Protein AF-A0A538QXW9-F1 (afdb_monomer_lite)

Sequence (95 aa):
MRALALFVSDVPAMRMEADAMTQENLIERLVAENEEFRRLRSEHQGYERELETLNGNPALSADQHWRVSELKKLKLMAKDRMEAIIRGNRSGVTA

pLDDT: mean 71.34, std 17.83, range [34.47, 88.44]

Radius of gyration: 16.45 Å; chains: 1; bounding box: 42×23×47 Å

Structure (mmCIF, N/CA/C/O backbone):
data_AF-A0A538QXW9-F1
#
_entry.id   AF-A0A538QXW9-F1
#
loop_
_atom_site.group_PDB
_atom_site.id
_atom_site.type_symbol
_atom_site.label_atom_id
_atom_site.label_alt_id
_atom_site.label_comp_id
_atom_site.label_asym_id
_atom_site.label_entity_id
_atom_site.label_seq_id
_atom_site.pdbx_PDB_ins_code
_atom_site.Cartn_x
_atom_site.Cartn_y
_atom_site.Cartn_z
_atom_site.occupancy
_atom_site.B_iso_or_equiv
_atom_site.auth_seq_id
_atom_site.auth_comp_id
_atom_site.auth_asym_id
_atom_site.auth_atom_id
_atom_site.pdbx_PDB_model_num
ATOM 1 N N . MET A 1 1 ? 27.116 9.460 -15.351 1.00 39.00 1 MET A N 1
ATOM 2 C CA . MET A 1 1 ? 25.762 9.849 -14.900 1.00 39.00 1 MET A CA 1
ATOM 3 C C . MET A 1 1 ? 24.965 8.597 -14.540 1.00 39.00 1 MET A C 1
ATOM 5 O O . MET A 1 1 ? 24.346 8.000 -15.405 1.00 39.00 1 MET A O 1
ATOM 9 N N . ARG A 1 2 ? 25.046 8.137 -13.289 1.00 42.09 2 ARG A N 1
ATOM 10 C CA . ARG A 1 2 ? 24.253 7.017 -12.749 1.00 42.09 2 ARG A CA 1
ATOM 11 C C . ARG A 1 2 ? 24.013 7.321 -11.271 1.00 42.09 2 ARG A C 1
ATOM 13 O O . ARG A 1 2 ? 24.809 6.930 -10.432 1.00 42.09 2 ARG A O 1
ATOM 20 N N . ALA A 1 3 ? 23.001 8.131 -10.978 1.00 38.59 3 ALA A N 1
ATOM 21 C CA . ALA A 1 3 ? 22.724 8.582 -9.610 1.00 38.59 3 ALA A CA 1
ATOM 22 C C . ALA A 1 3 ? 21.229 8.850 -9.356 1.00 38.59 3 ALA A C 1
ATOM 24 O O . ALA A 1 3 ? 20.888 9.759 -8.613 1.00 38.59 3 ALA A O 1
ATOM 25 N N . LEU A 1 4 ? 20.323 8.085 -9.979 1.00 39.56 4 LEU A N 1
ATOM 26 C CA . LEU A 1 4 ? 18.874 8.272 -9.782 1.00 39.56 4 LEU A CA 1
ATOM 27 C C . LEU A 1 4 ? 18.073 6.975 -9.586 1.00 39.56 4 LEU A C 1
ATOM 29 O O . LEU A 1 4 ? 16.852 6.993 -9.651 1.00 39.56 4 LEU A O 1
ATOM 33 N N . ALA A 1 5 ? 18.741 5.853 -9.300 1.00 44.19 5 ALA A N 1
ATOM 34 C CA . ALA A 1 5 ? 18.093 4.544 -9.141 1.00 44.19 5 ALA A CA 1
ATOM 35 C C . ALA A 1 5 ? 18.212 3.949 -7.723 1.00 44.19 5 ALA A C 1
ATOM 37 O O . ALA A 1 5 ? 18.042 2.747 -7.554 1.00 44.19 5 ALA A O 1
ATOM 38 N N . LEU A 1 6 ? 18.521 4.762 -6.704 1.00 40.34 6 LEU A N 1
ATOM 39 C CA . LEU A 1 6 ? 18.720 4.275 -5.327 1.00 40.34 6 LEU A CA 1
ATOM 40 C C . LEU A 1 6 ? 17.598 4.639 -4.341 1.00 40.34 6 LEU A C 1
ATOM 42 O O . LEU A 1 6 ? 17.670 4.224 -3.194 1.00 40.34 6 LEU A O 1
ATOM 46 N N . PHE A 1 7 ? 16.547 5.361 -4.750 1.00 42.97 7 PHE A N 1
ATOM 47 C CA . PHE A 1 7 ? 15.545 5.864 -3.792 1.00 42.97 7 PHE A CA 1
ATOM 48 C C . PHE A 1 7 ? 14.228 5.070 -3.725 1.00 42.97 7 PHE A C 1
ATOM 50 O O . PHE A 1 7 ? 13.362 5.396 -2.925 1.00 42.97 7 PHE A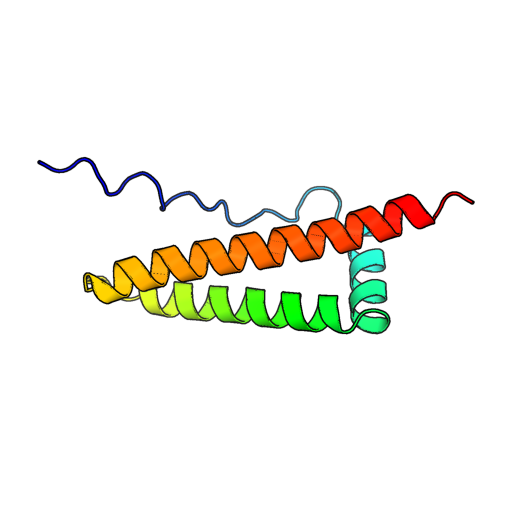 O 1
ATOM 57 N N . VAL A 1 8 ? 14.050 4.024 -4.543 1.00 44.00 8 VAL A N 1
ATOM 58 C CA . VAL A 1 8 ? 12.782 3.255 -4.593 1.00 44.00 8 VAL A CA 1
ATOM 59 C C . VAL A 1 8 ? 12.983 1.770 -4.248 1.00 44.00 8 VAL A C 1
ATOM 61 O O . VAL A 1 8 ? 12.029 0.994 -4.247 1.00 44.00 8 VAL A O 1
ATOM 64 N N . SER A 1 9 ? 14.211 1.331 -3.964 1.00 41.06 9 SER A N 1
ATOM 65 C CA . SER A 1 9 ? 14.531 -0.092 -3.747 1.00 41.06 9 SER A CA 1
ATOM 66 C C . SER A 1 9 ? 14.248 -0.587 -2.328 1.00 41.06 9 SER A C 1
ATOM 68 O O . SER A 1 9 ? 14.106 -1.787 -2.138 1.00 41.06 9 SER A O 1
ATOM 70 N N . ASP A 1 10 ? 14.080 0.318 -1.367 1.00 46.59 10 ASP A N 1
ATOM 71 C CA . ASP A 1 10 ? 13.884 -0.011 0.046 1.00 46.59 10 ASP A CA 1
ATOM 72 C C . ASP A 1 10 ? 12.459 0.350 0.489 1.00 46.59 10 ASP A C 1
ATOM 74 O O . ASP A 1 10 ? 12.232 1.209 1.335 1.00 46.59 10 ASP A O 1
ATOM 78 N N . VAL A 1 11 ? 11.453 -0.278 -0.131 1.00 46.34 11 VAL A N 1
ATOM 79 C CA . VAL A 1 11 ? 10.194 -0.492 0.596 1.00 46.34 11 VAL A CA 1
ATOM 80 C C . VAL A 1 11 ? 10.459 -1.743 1.419 1.00 46.34 11 VAL A C 1
ATOM 82 O O . VAL A 1 11 ? 10.386 -2.833 0.845 1.00 46.34 11 VAL A O 1
ATOM 85 N N . PRO A 1 12 ? 10.836 -1.632 2.707 1.00 45.44 12 PRO A N 1
ATOM 86 C CA . PRO A 1 12 ? 11.074 -2.806 3.523 1.00 45.44 12 PRO A CA 1
ATOM 87 C C . PRO A 1 12 ? 9.798 -3.642 3.478 1.00 45.44 12 PRO A C 1
ATOM 89 O O . PRO A 1 12 ? 8.723 -3.160 3.849 1.00 45.4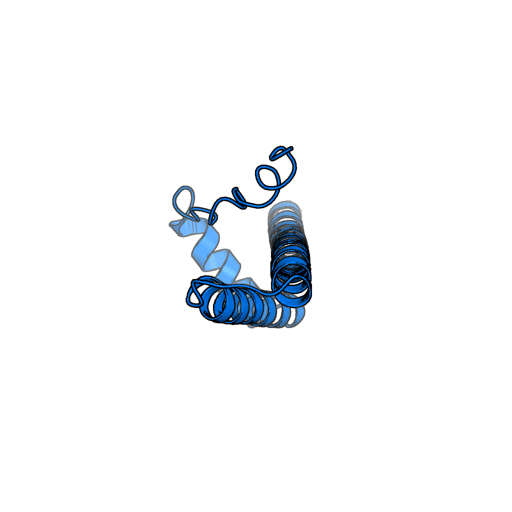4 12 PRO A O 1
ATOM 92 N N . ALA A 1 13 ? 9.910 -4.871 2.964 1.00 46.06 13 ALA A N 1
ATOM 93 C CA . ALA A 1 13 ? 8.885 -5.888 3.121 1.00 46.06 13 ALA A CA 1
ATOM 94 C C . ALA A 1 13 ? 8.612 -5.956 4.620 1.00 46.06 13 ALA A C 1
ATOM 96 O O . ALA A 1 13 ? 9.474 -6.371 5.397 1.00 46.06 13 ALA A O 1
ATOM 97 N N . MET A 1 14 ? 7.490 -5.375 5.042 1.00 40.50 14 MET A N 1
ATOM 98 C CA . MET A 1 14 ? 7.250 -5.140 6.450 1.00 40.50 14 MET A CA 1
ATOM 99 C C . MET A 1 14 ? 7.134 -6.498 7.124 1.00 40.50 14 MET A C 1
ATOM 101 O O . MET A 1 14 ? 6.140 -7.201 6.972 1.00 40.50 14 MET A O 1
ATOM 105 N N . ARG A 1 15 ? 8.191 -6.842 7.863 1.00 46.28 15 ARG A N 1
ATOM 106 C CA . ARG A 1 15 ? 8.202 -7.849 8.913 1.00 46.28 15 ARG A CA 1
ATOM 107 C C . ARG A 1 15 ? 7.065 -7.525 9.871 1.00 46.28 15 ARG A C 1
ATOM 109 O O . ARG A 1 15 ? 7.208 -6.686 10.756 1.00 46.28 15 ARG A O 1
ATOM 116 N N . MET A 1 16 ? 5.941 -8.199 9.687 1.00 46.34 16 MET A N 1
ATOM 117 C CA . MET A 1 16 ? 4.843 -8.247 10.643 1.00 46.34 16 MET A CA 1
ATOM 118 C C . MET A 1 16 ? 5.175 -9.281 11.737 1.00 46.34 16 MET A C 1
ATOM 120 O O . MET A 1 16 ? 4.383 -10.164 12.020 1.00 46.34 16 MET A O 1
ATOM 124 N N . GLU A 1 17 ? 6.384 -9.210 12.305 1.00 42.88 17 GLU A N 1
ATOM 125 C CA . GLU A 1 17 ? 6.973 -10.279 13.137 1.00 42.88 17 GLU A CA 1
ATOM 126 C C . GLU A 1 17 ? 7.098 -9.920 14.630 1.00 42.88 17 GLU A C 1
ATOM 128 O O . GLU A 1 17 ? 7.624 -10.716 15.394 1.00 42.88 17 GLU A O 1
ATOM 133 N N . ALA A 1 18 ? 6.639 -8.751 15.098 1.00 36.31 18 ALA A N 1
ATOM 134 C CA . ALA A 1 18 ? 6.940 -8.324 16.477 1.00 36.31 18 ALA A CA 1
ATOM 135 C C . ALA A 1 18 ? 5.750 -8.228 17.457 1.00 36.31 18 ALA A C 1
ATOM 137 O O . ALA A 1 18 ? 5.991 -8.021 18.640 1.00 36.31 18 ALA A O 1
ATOM 138 N N . ASP A 1 19 ? 4.492 -8.416 17.029 1.00 43.00 19 ASP A N 1
ATOM 139 C CA . ASP A 1 19 ? 3.316 -8.353 17.936 1.00 43.00 19 ASP A CA 1
ATOM 140 C C . ASP A 1 19 ? 2.196 -9.341 17.527 1.00 43.00 19 ASP A C 1
ATOM 142 O O . ASP A 1 19 ? 0.998 -9.054 17.562 1.00 43.00 19 ASP A O 1
ATOM 146 N N . ALA A 1 20 ? 2.601 -10.516 17.032 1.00 46.28 20 ALA A N 1
ATOM 147 C CA . ALA A 1 20 ? 1.756 -11.415 16.244 1.00 46.28 20 ALA A CA 1
ATOM 148 C C . ALA A 1 20 ? 0.482 -11.905 16.966 1.00 46.28 20 ALA A C 1
ATOM 150 O O . ALA A 1 20 ? -0.589 -11.887 16.371 1.00 46.28 20 ALA A O 1
ATOM 151 N N . MET A 1 21 ? 0.535 -12.267 18.254 1.00 46.12 21 MET A N 1
ATOM 152 C CA . MET A 1 21 ? -0.608 -12.935 18.906 1.00 46.12 21 MET A CA 1
ATOM 153 C C . MET A 1 21 ? -1.816 -12.028 19.200 1.00 46.12 21 MET A C 1
ATOM 155 O O . MET A 1 21 ? -2.952 -12.491 19.119 1.00 46.12 21 MET A O 1
ATOM 159 N N . THR A 1 22 ? -1.617 -10.747 19.536 1.00 54.72 22 THR A N 1
ATOM 160 C CA . THR A 1 22 ? -2.748 -9.820 19.777 1.00 54.72 22 THR A CA 1
ATOM 161 C C . THR A 1 22 ? -3.222 -9.151 18.491 1.00 54.72 22 THR A C 1
ATOM 163 O O . THR A 1 22 ? -4.401 -8.822 18.338 1.00 54.72 22 THR A O 1
ATOM 166 N N . GLN A 1 23 ? -2.304 -8.963 17.543 1.00 63.84 23 GLN A N 1
ATOM 167 C CA . GLN A 1 23 ? -2.588 -8.318 16.274 1.00 63.84 23 GLN A CA 1
ATOM 168 C C . GLN A 1 23 ? -3.339 -9.249 15.317 1.00 63.84 23 GLN A C 1
ATOM 170 O O . GLN A 1 23 ? -4.211 -8.773 14.599 1.00 63.84 23 GLN A O 1
ATOM 175 N N . GLU A 1 24 ? -3.071 -10.555 15.341 1.00 66.62 24 GLU A N 1
ATOM 176 C CA . GLU A 1 24 ? -3.753 -11.533 14.487 1.00 66.62 24 GLU A CA 1
ATOM 177 C C . GLU A 1 24 ? -5.247 -11.649 14.822 1.00 66.62 24 GLU A C 1
ATOM 179 O O . GLU A 1 24 ? -6.077 -11.522 13.926 1.00 66.62 24 GLU A O 1
ATOM 184 N N . ASN A 1 25 ? -5.616 -11.710 16.108 1.00 73.00 25 ASN A N 1
ATOM 185 C CA . ASN A 1 25 ? -7.024 -11.733 16.534 1.00 73.00 25 ASN A CA 1
ATOM 186 C C . ASN A 1 25 ? -7.775 -10.438 16.155 1.00 73.00 25 ASN A C 1
ATOM 188 O O . ASN A 1 25 ? -8.928 -10.462 15.722 1.00 73.00 25 ASN A O 1
ATOM 192 N N . LEU A 1 26 ? -7.110 -9.283 16.281 1.00 74.75 26 LEU A N 1
ATOM 193 C CA . LEU A 1 26 ? -7.668 -7.994 15.867 1.00 74.75 26 LEU A CA 1
ATOM 194 C C . LEU A 1 26 ? -7.829 -7.913 14.343 1.00 74.75 26 LEU A C 1
ATOM 196 O O . LEU A 1 26 ? -8.837 -7.409 13.860 1.00 74.75 26 LEU A O 1
ATOM 200 N N . ILE A 1 27 ? -6.857 -8.424 13.586 1.00 77.31 27 ILE A N 1
ATOM 201 C CA . ILE A 1 27 ? -6.922 -8.494 12.124 1.00 77.31 27 ILE A CA 1
ATOM 202 C C . ILE A 1 27 ? -8.055 -9.421 11.681 1.00 77.31 27 ILE A C 1
ATOM 204 O O . ILE A 1 27 ? -8.807 -9.044 10.789 1.00 77.31 27 ILE A O 1
ATOM 208 N N . GLU A 1 28 ? -8.223 -10.591 12.297 1.00 80.06 28 GLU A N 1
ATOM 209 C CA . GLU A 1 28 ? -9.322 -11.514 11.988 1.00 80.06 28 GLU A CA 1
ATOM 210 C C . GLU A 1 28 ? -10.687 -10.862 12.209 1.00 80.06 28 GLU A C 1
ATOM 212 O O . GLU A 1 28 ? -11.541 -10.890 11.318 1.00 80.06 28 GLU A O 1
ATOM 217 N N . ARG A 1 29 ? -10.865 -10.186 13.351 1.00 79.44 29 ARG A N 1
ATOM 218 C CA . ARG A 1 29 ? -12.075 -9.405 13.622 1.00 79.44 29 ARG A CA 1
ATOM 219 C C . ARG A 1 29 ? -12.276 -8.288 12.609 1.00 79.44 29 ARG A C 1
ATOM 221 O O . ARG A 1 29 ? -13.371 -8.154 12.083 1.00 79.44 29 ARG A O 1
ATOM 228 N N . LEU A 1 30 ? -11.235 -7.534 12.259 1.00 81.19 30 LEU A N 1
ATOM 229 C CA . LEU A 1 30 ? -11.339 -6.467 11.260 1.00 81.19 30 LEU A CA 1
ATOM 230 C C . LEU A 1 30 ? -11.640 -6.995 9.861 1.00 81.19 30 LEU A C 1
ATOM 232 O O . LEU A 1 30 ? -12.390 -6.371 9.125 1.00 81.19 30 LEU A O 1
ATOM 236 N N . VAL A 1 31 ? -11.120 -8.159 9.485 1.00 79.81 31 VAL A N 1
ATOM 237 C CA . VAL A 1 31 ? -11.463 -8.803 8.213 1.00 79.81 31 VAL A CA 1
ATOM 238 C C . VAL A 1 31 ? -12.927 -9.256 8.198 1.00 79.81 31 VAL A C 1
ATOM 240 O O . VAL A 1 31 ? -13.552 -9.244 7.131 1.00 79.81 31 VAL A O 1
ATOM 243 N N . ALA A 1 32 ? -13.480 -9.655 9.346 1.00 80.00 32 ALA A N 1
ATOM 244 C CA . ALA A 1 32 ? -14.878 -10.054 9.488 1.00 80.00 32 ALA A CA 1
ATOM 245 C C . ALA A 1 32 ? -15.837 -8.850 9.551 1.00 80.00 32 ALA A C 1
ATOM 247 O O . ALA A 1 32 ? -16.861 -8.857 8.871 1.00 80.00 32 ALA A O 1
ATOM 248 N N . GLU A 1 33 ? -15.489 -7.824 10.328 1.00 79.94 33 GLU A N 1
ATOM 249 C CA . GLU A 1 33 ? -16.338 -6.676 10.667 1.00 79.94 33 GLU A CA 1
ATOM 250 C C . GLU A 1 33 ? -16.168 -5.493 9.692 1.00 79.94 33 GLU A C 1
ATOM 252 O O . GLU A 1 33 ? -17.098 -4.711 9.507 1.00 79.94 33 GLU A O 1
ATOM 257 N N . ASN A 1 34 ? -15.006 -5.351 9.040 1.00 83.25 34 ASN A N 1
ATOM 258 C CA . ASN A 1 34 ? -14.667 -4.199 8.204 1.00 83.25 34 ASN A CA 1
ATOM 259 C C . ASN A 1 34 ? -14.350 -4.610 6.750 1.00 83.25 34 ASN A C 1
ATOM 261 O O . ASN A 1 34 ? -13.277 -5.120 6.411 1.00 83.25 34 ASN A O 1
ATOM 265 N N . GLU A 1 35 ? -15.303 -4.343 5.853 1.00 85.88 35 GLU A N 1
ATOM 266 C CA . GLU A 1 35 ? -15.167 -4.640 4.423 1.00 85.88 35 GLU A CA 1
ATOM 267 C C . GLU A 1 35 ? -14.046 -3.824 3.753 1.00 85.88 35 GLU A C 1
ATOM 269 O O . GLU A 1 35 ? -13.360 -4.331 2.863 1.00 85.88 35 GLU A O 1
ATOM 274 N N . GLU A 1 36 ? -13.805 -2.589 4.201 1.00 84.38 36 GLU A N 1
ATOM 275 C CA . GLU A 1 36 ? -12.715 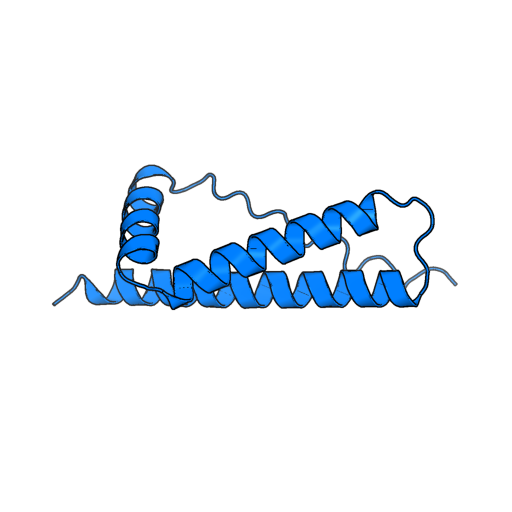-1.745 3.701 1.00 84.38 36 GLU A CA 1
ATOM 276 C C . GLU A 1 36 ? -11.354 -2.381 4.002 1.00 84.38 36 GLU A C 1
ATOM 278 O O . GLU A 1 36 ? -10.519 -2.496 3.107 1.00 84.38 36 GLU A O 1
ATOM 283 N N . PHE A 1 37 ? -11.155 -2.893 5.219 1.00 84.56 37 PHE A N 1
ATOM 284 C CA . PHE A 1 37 ? -9.926 -3.594 5.593 1.00 84.56 37 PHE A CA 1
ATOM 285 C C . PHE A 1 37 ? -9.692 -4.828 4.710 1.00 84.56 37 PHE A C 1
ATOM 287 O O . PHE A 1 37 ? -8.578 -5.068 4.235 1.00 84.56 37 PHE A O 1
ATOM 294 N N . ARG A 1 38 ? -10.755 -5.590 4.420 1.00 85.56 38 ARG A N 1
ATOM 295 C CA . ARG A 1 38 ? -10.690 -6.745 3.514 1.00 85.56 38 ARG A CA 1
ATOM 296 C C . ARG A 1 38 ? -10.286 -6.336 2.094 1.00 85.56 38 ARG A C 1
ATOM 298 O O . ARG A 1 38 ? -9.439 -7.002 1.493 1.00 85.56 38 ARG A O 1
ATOM 305 N N . ARG A 1 39 ? -10.857 -5.247 1.569 1.00 88.12 39 ARG A N 1
ATOM 306 C CA . ARG A 1 39 ? -10.516 -4.702 0.244 1.00 88.12 39 ARG A CA 1
ATOM 307 C C . ARG A 1 39 ? -9.067 -4.221 0.198 1.00 88.12 39 ARG A C 1
ATOM 309 O O . ARG A 1 39 ? -8.324 -4.675 -0.665 1.00 88.12 39 ARG A O 1
ATOM 316 N N . LEU A 1 40 ? -8.631 -3.421 1.174 1.00 86.19 40 LEU A N 1
ATOM 317 C CA . LEU A 1 40 ? -7.252 -2.924 1.274 1.00 86.19 40 LEU A CA 1
ATOM 318 C C . LEU A 1 40 ? -6.229 -4.064 1.338 1.00 86.19 40 LEU A C 1
ATOM 320 O O . LEU A 1 40 ? -5.187 -3.999 0.689 1.00 86.19 40 LEU A O 1
ATOM 324 N N . ARG A 1 41 ? -6.537 -5.141 2.071 1.00 82.69 41 ARG A N 1
ATOM 325 C CA . ARG A 1 41 ? -5.685 -6.335 2.134 1.00 82.69 41 ARG A CA 1
ATOM 326 C C . ARG A 1 41 ? -5.599 -7.050 0.785 1.00 82.69 41 ARG A C 1
ATOM 328 O O . ARG A 1 41 ? -4.517 -7.489 0.396 1.00 82.69 41 ARG A O 1
ATOM 335 N N . SER A 1 42 ? -6.719 -7.164 0.073 1.00 87.19 42 SER A N 1
ATOM 336 C CA . SER A 1 42 ? -6.755 -7.756 -1.268 1.00 87.19 42 SER A CA 1
ATOM 337 C C . SER A 1 42 ? -5.972 -6.912 -2.278 1.00 87.19 42 SER A C 1
ATOM 339 O O . SER A 1 42 ? -5.154 -7.460 -3.015 1.00 87.19 42 SER A O 1
ATOM 341 N N . GLU A 1 43 ? -6.142 -5.588 -2.250 1.00 88.12 43 GLU A N 1
ATOM 342 C CA . GLU A 1 43 ? -5.385 -4.641 -3.074 1.00 88.12 43 GLU A CA 1
ATOM 343 C C . GLU A 1 43 ? -3.885 -4.715 -2.777 1.00 88.12 43 GLU A C 1
ATOM 345 O O . GLU A 1 43 ? -3.089 -4.865 -3.700 1.00 88.12 43 GLU A O 1
ATOM 350 N N . HIS A 1 44 ? -3.488 -4.715 -1.500 1.00 86.56 44 HIS A N 1
ATOM 351 C CA . HIS A 1 44 ? -2.090 -4.864 -1.090 1.00 86.56 44 HIS A CA 1
ATOM 352 C C . HIS A 1 44 ? -1.462 -6.152 -1.650 1.00 86.56 44 HIS A C 1
ATOM 354 O O . HIS A 1 44 ? -0.359 -6.121 -2.195 1.00 86.56 44 HIS A O 1
ATOM 360 N N . GLN A 1 45 ? -2.167 -7.286 -1.559 1.00 84.62 45 GLN A N 1
ATOM 361 C CA . GLN A 1 45 ? -1.719 -8.555 -2.150 1.00 84.62 45 GLN A CA 1
ATOM 362 C C . GLN A 1 45 ? -1.708 -8.535 -3.686 1.00 84.62 45 GLN A C 1
ATOM 364 O O . GLN A 1 45 ? -0.920 -9.253 -4.304 1.00 84.62 45 GLN A O 1
ATOM 369 N N . GLY A 1 46 ? 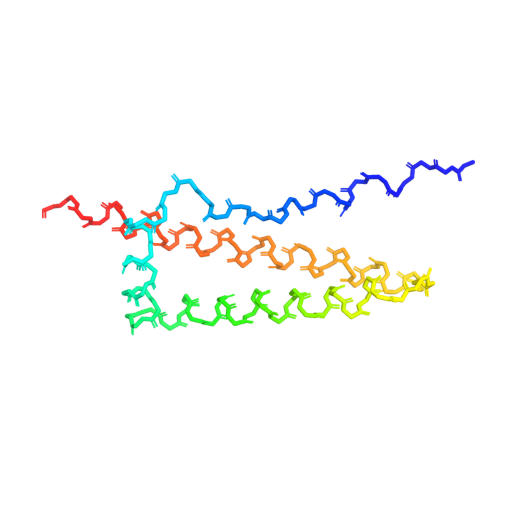-2.596 -7.760 -4.310 1.00 87.75 46 GLY A N 1
ATOM 370 C CA . GLY A 1 46 ? -2.600 -7.525 -5.752 1.00 87.75 46 GLY A CA 1
ATOM 371 C C . GLY A 1 46 ? -1.354 -6.762 -6.197 1.00 87.75 46 GLY A C 1
ATOM 372 O O . GLY A 1 46 ? -0.653 -7.214 -7.100 1.00 87.75 46 GLY A O 1
ATOM 373 N N . TYR A 1 47 ? -1.025 -5.668 -5.504 1.00 86.00 47 TYR A N 1
ATOM 374 C CA . TYR A 1 47 ? 0.170 -4.871 -5.782 1.00 86.00 47 TYR A CA 1
ATOM 375 C C . TYR A 1 47 ? 1.461 -5.666 -5.568 1.00 86.00 47 TYR A C 1
ATOM 377 O O . TYR A 1 47 ? 2.393 -5.512 -6.351 1.00 86.00 47 TYR A O 1
ATOM 385 N N . GLU A 1 48 ? 1.519 -6.543 -4.559 1.00 83.06 48 GLU A N 1
ATOM 386 C CA . GLU A 1 48 ? 2.663 -7.445 -4.350 1.00 83.06 48 GLU A CA 1
ATOM 387 C C . GLU A 1 48 ? 2.877 -8.381 -5.544 1.00 83.06 48 GLU A C 1
ATOM 389 O O . GLU A 1 48 ? 3.969 -8.426 -6.099 1.00 83.06 48 GLU A O 1
ATOM 394 N N . ARG A 1 49 ? 1.823 -9.071 -5.997 1.00 86.00 49 ARG A N 1
ATOM 395 C CA . ARG A 1 49 ? 1.911 -9.989 -7.145 1.00 86.00 49 ARG A CA 1
ATOM 396 C C . ARG A 1 49 ? 2.311 -9.274 -8.434 1.00 86.00 49 ARG A C 1
ATOM 398 O O . ARG A 1 49 ? 3.082 -9.808 -9.233 1.00 86.00 49 ARG A O 1
ATOM 405 N N . GLU A 1 50 ? 1.801 -8.063 -8.646 1.00 86.81 50 GLU A N 1
ATOM 406 C CA . GLU A 1 50 ? 2.170 -7.252 -9.809 1.00 86.81 50 GLU A CA 1
ATOM 407 C C . GLU A 1 50 ? 3.639 -6.800 -9.722 1.00 86.81 50 GLU A C 1
ATOM 409 O O . GLU A 1 50 ? 4.368 -6.868 -10.712 1.00 86.81 50 GLU A O 1
ATOM 414 N N . LEU A 1 51 ? 4.114 -6.430 -8.526 1.00 84.44 51 LEU A N 1
ATOM 415 C CA . LEU A 1 51 ? 5.522 -6.116 -8.276 1.00 84.44 51 LEU A CA 1
ATOM 416 C C . LEU A 1 51 ? 6.441 -7.322 -8.478 1.00 84.44 51 LEU A C 1
ATOM 418 O O . LEU A 1 51 ? 7.496 -7.163 -9.082 1.00 84.44 51 LEU A O 1
ATOM 422 N N . GLU A 1 52 ? 6.066 -8.511 -8.011 1.00 84.00 52 GLU A N 1
ATOM 423 C CA . GLU A 1 52 ? 6.822 -9.752 -8.228 1.00 84.00 52 GLU A CA 1
ATOM 424 C C . GLU A 1 52 ? 6.936 -10.086 -9.717 1.00 84.00 52 GLU A C 1
ATOM 426 O O . GLU A 1 52 ? 8.024 -10.390 -10.205 1.00 84.00 52 GLU A O 1
ATOM 431 N N . THR A 1 53 ? 5.834 -9.943 -10.460 1.00 85.56 53 THR A N 1
ATOM 432 C CA . THR A 1 53 ? 5.802 -10.172 -11.912 1.00 85.56 53 THR A CA 1
ATOM 433 C C . THR A 1 53 ? 6.746 -9.220 -12.648 1.00 85.56 53 THR A C 1
ATOM 435 O O . THR A 1 53 ? 7.465 -9.631 -13.558 1.00 85.56 53 THR A O 1
ATOM 438 N N . LEU A 1 54 ? 6.776 -7.948 -12.242 1.00 81.88 54 LEU A N 1
ATOM 439 C CA . LEU A 1 54 ? 7.667 -6.947 -12.827 1.00 81.88 54 LEU A CA 1
ATO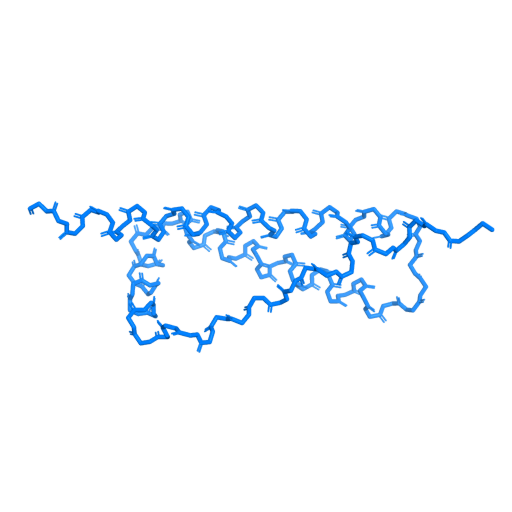M 440 C C . LEU A 1 54 ? 9.126 -7.167 -12.395 1.00 81.88 54 LEU A C 1
ATOM 442 O O . LEU A 1 54 ? 10.018 -7.131 -13.233 1.00 81.88 54 LEU A O 1
ATOM 446 N N . ASN A 1 55 ? 9.391 -7.469 -11.125 1.00 75.75 55 ASN A N 1
ATOM 447 C CA . ASN A 1 55 ? 10.750 -7.722 -10.630 1.00 75.75 55 ASN A CA 1
ATOM 448 C C . ASN A 1 55 ? 11.372 -9.010 -11.193 1.00 75.75 55 ASN A C 1
ATOM 450 O O . ASN A 1 55 ? 12.594 -9.107 -11.270 1.00 75.75 55 ASN A O 1
ATOM 454 N N . GLY A 1 56 ? 10.555 -9.987 -11.599 1.00 76.06 56 GLY A N 1
ATOM 455 C CA . GLY A 1 56 ? 11.016 -11.207 -12.263 1.00 76.06 56 GLY A CA 1
ATOM 456 C C . GLY A 1 56 ? 11.568 -10.979 -13.674 1.00 76.06 56 GLY A C 1
ATOM 457 O O . GLY A 1 56 ? 12.206 -11.873 -14.229 1.00 76.06 56 GLY A O 1
ATOM 458 N N . ASN A 1 57 ? 11.353 -9.797 -14.263 1.00 74.88 57 ASN A N 1
ATOM 459 C CA . ASN A 1 57 ? 11.892 -9.451 -15.571 1.00 74.88 57 ASN A CA 1
ATOM 460 C C . ASN A 1 57 ? 13.242 -8.710 -15.431 1.00 74.88 57 ASN A C 1
ATOM 462 O O . ASN A 1 57 ? 13.274 -7.593 -14.911 1.00 74.88 57 ASN A O 1
ATOM 466 N N . PRO A 1 58 ? 14.362 -9.276 -15.923 1.00 65.56 58 PRO A N 1
ATOM 467 C CA . PRO A 1 58 ? 15.692 -8.678 -15.785 1.00 65.56 58 PRO A CA 1
ATOM 468 C C . PRO A 1 58 ? 15.890 -7.379 -16.586 1.00 65.56 58 PRO A C 1
ATOM 470 O O . PRO A 1 58 ? 16.863 -6.665 -16.345 1.00 65.56 58 PRO A O 1
ATOM 473 N N . ALA A 1 59 ? 14.995 -7.053 -17.526 1.00 73.56 59 ALA A N 1
ATOM 474 C CA . ALA A 1 59 ? 15.059 -5.833 -18.326 1.00 73.56 59 ALA A CA 1
ATOM 475 C C . ALA A 1 59 ? 13.713 -5.097 -18.302 1.00 73.56 59 ALA A C 1
ATOM 477 O O . ALA A 1 59 ? 12.858 -5.296 -19.165 1.00 73.56 59 ALA A O 1
ATOM 478 N N . LEU A 1 60 ? 13.536 -4.227 -17.305 1.00 79.69 60 LEU A N 1
ATOM 479 C CA . LEU A 1 60 ? 12.361 -3.367 -17.211 1.00 79.69 60 LEU A CA 1
ATOM 480 C C . LEU A 1 60 ? 12.480 -2.161 -18.154 1.00 79.69 60 LEU A C 1
ATOM 482 O O . LEU A 1 60 ? 13.484 -1.451 -18.179 1.00 79.69 60 LEU A O 1
ATOM 486 N N . SER A 1 61 ? 11.420 -1.912 -18.917 1.00 82.94 61 SER A N 1
ATOM 487 C CA . SER A 1 61 ? 11.202 -0.673 -19.668 1.00 82.94 61 SER A CA 1
ATOM 488 C C . SER A 1 61 ? 11.023 0.524 -18.720 1.00 82.94 61 SER A C 1
ATOM 490 O O . SER A 1 61 ? 10.656 0.362 -17.554 1.00 82.94 61 SER A O 1
ATOM 492 N N . ALA A 1 62 ? 11.217 1.747 -19.223 1.00 83.56 62 ALA A N 1
ATOM 493 C CA . ALA A 1 62 ? 10.940 2.984 -18.488 1.00 83.56 62 ALA A CA 1
ATOM 494 C C . ALA A 1 62 ? 9.503 3.023 -17.926 1.00 83.56 62 ALA A C 1
ATOM 496 O O . ALA A 1 62 ? 9.307 3.377 -16.762 1.00 83.56 62 ALA A O 1
ATOM 497 N N . ASP A 1 63 ? 8.520 2.562 -18.704 1.00 83.00 63 ASP A N 1
ATOM 498 C CA . ASP A 1 63 ? 7.119 2.475 -18.269 1.00 83.00 63 ASP A CA 1
ATOM 499 C C . ASP A 1 63 ? 6.938 1.467 -17.130 1.00 83.00 63 ASP A C 1
ATOM 501 O O . ASP A 1 63 ? 6.183 1.698 -16.187 1.00 83.00 63 ASP A O 1
ATOM 505 N N . GLN A 1 64 ? 7.679 0.357 -17.172 1.00 82.69 64 GLN A N 1
ATOM 506 C CA . GLN A 1 64 ? 7.640 -0.659 -16.123 1.00 82.69 64 GLN A CA 1
ATOM 507 C C . GLN A 1 64 ? 8.321 -0.165 -14.843 1.00 82.69 64 GLN A C 1
ATOM 509 O O . GLN A 1 64 ? 7.814 -0.413 -13.753 1.00 82.69 64 GLN A O 1
ATOM 514 N N . HIS A 1 65 ? 9.411 0.598 -14.942 1.00 83.19 65 HIS A N 1
ATOM 515 C CA . HIS A 1 65 ? 10.021 1.260 -13.787 1.00 83.19 65 HIS A CA 1
ATOM 516 C C . HIS A 1 65 ? 9.083 2.285 -13.138 1.00 83.19 65 HIS A C 1
ATOM 518 O O . HIS A 1 65 ? 8.992 2.352 -11.904 1.00 83.19 65 HIS A O 1
ATOM 524 N N . TRP A 1 66 ? 8.358 3.060 -13.951 1.00 88.38 66 TRP A N 1
ATOM 525 C CA . TRP A 1 66 ? 7.324 3.963 -13.453 1.00 88.38 66 TRP A CA 1
ATOM 526 C C . TRP A 1 66 ? 6.202 3.178 -12.767 1.00 88.38 66 TRP A C 1
ATOM 528 O O . TRP A 1 66 ? 5.844 3.487 -11.632 1.00 88.38 66 TRP A O 1
ATOM 538 N N . ARG A 1 67 ? 5.734 2.089 -13.390 1.00 87.25 67 ARG A N 1
ATOM 539 C CA . ARG A 1 67 ? 4.698 1.216 -12.831 1.00 87.25 67 ARG A CA 1
ATOM 540 C C . ARG A 1 67 ? 5.110 0.591 -11.501 1.00 87.25 67 ARG A C 1
ATOM 542 O O . ARG A 1 67 ? 4.332 0.636 -10.558 1.00 87.25 67 ARG A O 1
ATOM 549 N N . VAL A 1 68 ? 6.336 0.081 -11.382 1.00 85.25 68 VAL A N 1
ATOM 550 C CA . VAL A 1 68 ? 6.894 -0.430 -10.115 1.00 85.25 68 VAL A CA 1
ATOM 551 C C . VAL A 1 68 ? 6.888 0.654 -9.037 1.00 85.25 68 VAL A C 1
ATOM 553 O O . VAL A 1 68 ? 6.513 0.393 -7.894 1.00 85.25 68 VAL A O 1
ATOM 556 N N . SER A 1 69 ? 7.293 1.875 -9.386 1.00 85.62 69 SER A N 1
ATOM 557 C CA . SER A 1 69 ? 7.309 2.999 -8.443 1.00 85.62 69 SER A CA 1
ATOM 558 C C . SER A 1 69 ? 5.899 3.369 -7.985 1.00 85.62 69 SER A C 1
ATOM 560 O O . SER A 1 69 ? 5.687 3.645 -6.806 1.00 85.62 69 SER A O 1
ATOM 562 N N . GLU A 1 70 ? 4.929 3.327 -8.895 1.00 88.44 70 GLU A N 1
ATOM 563 C CA . GLU A 1 70 ? 3.528 3.604 -8.596 1.00 88.44 70 GLU A CA 1
ATOM 564 C C . GLU A 1 70 ? 2.899 2.509 -7.725 1.00 88.44 70 GLU A C 1
ATOM 566 O O . GLU A 1 70 ? 2.297 2.804 -6.695 1.00 88.44 70 GLU A O 1
ATOM 571 N N . LEU A 1 71 ? 3.129 1.236 -8.053 1.00 85.69 71 LEU A N 1
ATOM 572 C CA . LEU A 1 71 ? 2.662 0.096 -7.260 1.00 85.69 71 LEU A CA 1
ATOM 573 C C . LEU A 1 71 ? 3.219 0.119 -5.836 1.00 85.69 71 LEU A C 1
ATOM 575 O O . LEU A 1 71 ? 2.498 -0.172 -4.885 1.00 85.69 71 LEU A O 1
ATOM 579 N N . LYS A 1 72 ? 4.482 0.522 -5.665 1.00 84.38 72 LYS A N 1
ATOM 580 C CA . LYS A 1 72 ? 5.091 0.700 -4.340 1.00 84.38 72 LYS A CA 1
ATOM 581 C C . LYS A 1 72 ? 4.395 1.785 -3.519 1.00 84.38 72 LYS A C 1
ATOM 583 O O . LYS A 1 72 ? 4.167 1.575 -2.328 1.00 84.38 72 LYS A O 1
ATOM 588 N N . LYS A 1 73 ? 4.018 2.910 -4.134 1.00 88.19 73 LYS A N 1
ATOM 589 C CA . LYS A 1 73 ? 3.246 3.965 -3.457 1.00 88.19 73 LYS A CA 1
ATOM 590 C C . LYS A 1 73 ? 1.851 3.480 -3.085 1.00 88.19 73 LYS A C 1
ATOM 592 O O . LYS A 1 73 ? 1.446 3.656 -1.943 1.00 88.19 73 LYS A O 1
ATOM 597 N N . LEU A 1 74 ? 1.143 2.833 -4.012 1.00 87.31 74 LEU A N 1
ATOM 598 C CA . LEU A 1 74 ? -0.194 2.289 -3.757 1.00 87.31 74 LEU A CA 1
ATOM 599 C C . LEU A 1 74 ? -0.173 1.256 -2.626 1.00 87.31 74 LEU A C 1
ATOM 601 O O . LEU A 1 74 ? -1.008 1.306 -1.725 1.00 87.31 74 LEU A O 1
ATOM 605 N N . LYS A 1 75 ? 0.835 0.379 -2.616 1.00 84.50 75 LYS A N 1
ATOM 606 C CA . LYS A 1 75 ? 1.076 -0.578 -1.534 1.00 84.50 75 LYS A CA 1
ATOM 607 C C . LYS A 1 75 ? 1.305 0.121 -0.192 1.00 84.50 75 LYS A C 1
ATOM 609 O O . LYS A 1 75 ? 0.704 -0.279 0.804 1.00 84.50 75 LYS A O 1
ATOM 614 N N . LEU A 1 76 ? 2.121 1.177 -0.164 1.00 85.12 76 LEU A N 1
ATOM 615 C CA . LEU A 1 76 ? 2.353 1.972 1.044 1.00 85.12 76 LEU A CA 1
ATOM 616 C C . LEU A 1 76 ? 1.067 2.662 1.528 1.00 85.12 76 LEU A C 1
ATOM 618 O O . LEU A 1 76 ? 0.735 2.565 2.701 1.00 85.12 76 LEU A O 1
ATOM 622 N N . MET A 1 77 ? 0.286 3.264 0.631 1.00 84.25 77 MET A N 1
ATOM 623 C CA . MET A 1 77 ? -0.990 3.896 0.984 1.00 84.25 77 MET A CA 1
ATOM 624 C C . MET A 1 77 ? -2.013 2.890 1.523 1.00 84.25 77 MET A C 1
ATOM 626 O O . MET A 1 77 ? -2.715 3.179 2.493 1.00 84.25 77 MET A O 1
ATOM 630 N N . ALA A 1 78 ? -2.106 1.704 0.913 1.00 81.75 78 ALA A N 1
ATOM 631 C CA . ALA A 1 78 ? -2.978 0.634 1.392 1.00 81.75 78 ALA A CA 1
ATOM 632 C C . ALA A 1 78 ? -2.561 0.174 2.795 1.00 81.75 78 ALA A C 1
ATOM 634 O O . ALA A 1 78 ? -3.411 -0.007 3.667 1.00 81.75 78 ALA A O 1
ATOM 635 N N . LYS A 1 79 ? -1.250 0.056 3.034 1.00 81.56 79 LYS A N 1
ATOM 636 C CA . LYS A 1 79 ? -0.689 -0.225 4.356 1.00 81.56 79 LYS A CA 1
ATOM 637 C C . LYS A 1 79 ? -1.058 0.861 5.368 1.00 81.56 79 LYS A C 1
ATOM 639 O O . LYS A 1 79 ? -1.606 0.531 6.416 1.00 81.56 79 LYS A O 1
ATOM 644 N N . ASP A 1 80 ? -0.809 2.130 5.061 1.00 84.62 80 ASP A N 1
ATOM 645 C CA . ASP A 1 80 ? -1.073 3.241 5.982 1.00 84.62 80 ASP A CA 1
ATOM 646 C C . ASP A 1 80 ? -2.555 3.305 6.378 1.00 84.62 80 ASP A C 1
ATOM 648 O O . ASP A 1 80 ? -2.882 3.553 7.542 1.00 84.62 80 ASP A O 1
ATOM 652 N N . ARG A 1 81 ? -3.461 3.006 5.434 1.00 84.75 81 ARG A N 1
ATOM 653 C CA . ARG A 1 81 ? -4.900 2.876 5.705 1.00 84.75 81 ARG A CA 1
ATOM 654 C C . ARG A 1 81 ? -5.221 1.686 6.607 1.00 84.75 81 ARG A C 1
ATOM 656 O O . ARG A 1 81 ? -5.957 1.859 7.576 1.00 84.75 81 ARG A O 1
ATOM 663 N N . MET A 1 82 ? -4.654 0.505 6.346 1.00 84.19 82 MET A N 1
ATOM 664 C CA . MET A 1 82 ? -4.834 -0.663 7.222 1.00 84.19 82 MET A CA 1
ATOM 665 C C . MET A 1 82 ? -4.348 -0.372 8.647 1.00 84.19 82 MET A C 1
ATOM 667 O O . MET A 1 82 ? -5.048 -0.674 9.613 1.00 84.19 82 MET A O 1
ATOM 671 N N . GLU A 1 83 ? -3.190 0.272 8.796 1.00 82.75 83 GLU A N 1
ATOM 672 C CA . GLU A 1 83 ? -2.681 0.669 10.107 1.00 82.75 83 GLU A CA 1
ATOM 673 C C . GLU A 1 83 ? -3.561 1.723 10.790 1.00 82.75 83 GLU A C 1
ATOM 675 O O . GLU A 1 83 ? -3.755 1.658 12.002 1.00 82.75 83 GLU A O 1
ATOM 680 N N . ALA A 1 84 ? -4.110 2.690 10.047 1.00 84.62 84 ALA A N 1
ATOM 681 C CA . ALA A 1 84 ? -5.029 3.684 10.598 1.00 84.62 84 ALA A CA 1
ATOM 682 C C . ALA A 1 84 ? -6.305 3.031 11.155 1.00 84.62 84 ALA A C 1
ATOM 684 O O . ALA A 1 84 ? -6.732 3.376 12.256 1.00 84.62 84 ALA A O 1
ATOM 685 N N . ILE A 1 85 ? -6.855 2.041 10.446 1.00 84.25 85 ILE A N 1
ATOM 686 C CA . ILE A 1 85 ? -8.010 1.253 10.899 1.00 84.25 85 ILE A CA 1
ATOM 687 C C . ILE A 1 85 ? -7.666 0.469 12.175 1.00 84.25 85 ILE A C 1
ATOM 689 O O . ILE A 1 85 ? -8.436 0.481 13.139 1.00 84.25 85 ILE A O 1
ATOM 693 N N . ILE A 1 86 ? -6.497 -0.177 12.216 1.00 82.44 86 ILE A N 1
ATOM 694 C CA . ILE A 1 86 ? -6.022 -0.914 13.397 1.00 82.44 86 ILE A CA 1
ATOM 695 C C . ILE A 1 86 ? -5.847 0.031 14.593 1.00 82.44 86 ILE A C 1
ATOM 697 O O . ILE A 1 86 ? -6.318 -0.272 15.690 1.00 82.44 86 ILE A O 1
ATOM 701 N N . ARG A 1 87 ? -5.206 1.191 14.390 1.00 81.94 87 ARG A N 1
ATOM 702 C CA . ARG A 1 87 ? -5.021 2.214 15.430 1.00 81.94 87 ARG A CA 1
ATOM 703 C C . ARG A 1 87 ? -6.363 2.716 15.959 1.00 81.94 87 ARG A C 1
ATOM 705 O O . ARG A 1 87 ? -6.546 2.734 17.170 1.00 81.94 87 ARG A O 1
ATOM 712 N N . GLY A 1 88 ? -7.312 3.034 15.077 1.00 78.06 88 GLY A N 1
ATOM 713 C CA . GLY A 1 88 ? -8.654 3.480 15.464 1.00 78.06 88 GLY A CA 1
ATOM 714 C C . GLY A 1 88 ? -9.404 2.459 16.325 1.00 78.06 88 GLY A C 1
ATOM 715 O O . GLY A 1 88 ? -10.015 2.829 17.323 1.00 78.06 88 GLY A O 1
ATOM 716 N N . AS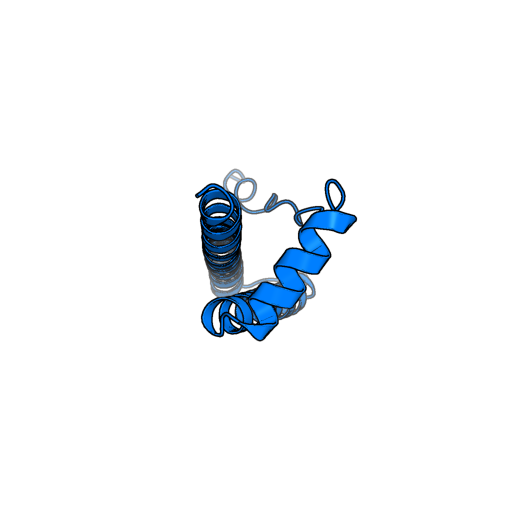N A 1 89 ? -9.288 1.167 16.009 1.00 74.25 89 ASN A N 1
ATOM 717 C CA . ASN A 1 89 ? -9.914 0.106 16.804 1.00 74.25 89 ASN A CA 1
ATOM 718 C C . ASN A 1 89 ? -9.226 -0.124 18.154 1.00 74.25 89 ASN A C 1
ATOM 720 O O . ASN A 1 89 ? -9.904 -0.391 19.141 1.00 74.25 89 ASN A O 1
ATOM 724 N N . ARG A 1 90 ? -7.897 0.026 18.233 1.00 68.12 90 ARG A N 1
ATOM 725 C CA . ARG A 1 90 ? -7.176 -0.025 19.518 1.00 68.12 90 ARG A CA 1
ATOM 726 C C . ARG A 1 90 ? -7.538 1.156 20.424 1.00 68.12 90 ARG A C 1
ATOM 728 O O . ARG A 1 90 ? -7.646 0.974 21.630 1.00 68.12 90 ARG A O 1
ATOM 735 N N . SER A 1 91 ? -7.763 2.341 19.856 1.00 60.59 91 SER A N 1
ATOM 736 C CA . SER A 1 91 ? -8.181 3.535 20.604 1.00 60.59 91 SER A CA 1
ATOM 737 C C . SER A 1 91 ? -9.651 3.505 21.045 1.00 60.59 91 SER A C 1
ATOM 739 O O . SER A 1 91 ? -10.000 4.164 22.017 1.00 60.59 91 SER A O 1
ATOM 741 N N . GLY A 1 92 ? -10.510 2.737 20.364 1.00 53.44 92 GLY A N 1
ATOM 742 C CA . GLY A 1 92 ? -11.926 2.573 20.719 1.00 53.44 92 GLY A CA 1
ATOM 743 C C . GLY A 1 92 ? -12.209 1.581 21.856 1.00 53.44 92 GLY A C 1
ATOM 744 O O . GLY A 1 92 ? -13.344 1.501 22.308 1.00 53.44 92 GLY A O 1
ATOM 745 N N . VAL A 1 93 ? -11.205 0.834 22.335 1.00 52.09 93 VAL A N 1
ATOM 746 C CA . VAL A 1 93 ? -11.344 -0.170 23.417 1.00 52.09 93 VAL A CA 1
ATOM 747 C C . VAL A 1 93 ? -11.208 0.442 24.826 1.00 52.09 93 VAL A C 1
ATOM 749 O O . VAL A 1 93 ? -11.260 -0.263 25.829 1.00 52.09 93 VAL A O 1
ATOM 752 N N . THR A 1 94 ? -11.106 1.767 24.942 1.00 41.00 94 THR A N 1
ATOM 753 C CA . THR A 1 94 ? -11.148 2.471 26.233 1.00 41.00 94 THR A CA 1
ATOM 754 C C . THR A 1 94 ? -12.337 3.429 26.298 1.00 41.00 94 THR A C 1
ATOM 756 O O . THR A 1 94 ? -12.177 4.623 26.042 1.00 41.00 94 THR A O 1
ATOM 759 N N . ALA A 1 95 ? -13.519 2.908 26.632 1.00 34.47 95 ALA A N 1
ATOM 760 C CA . ALA A 1 95 ? -14.637 3.660 27.210 1.00 34.47 95 ALA A CA 1
ATOM 761 C C . ALA A 1 95 ? -15.527 2.714 28.022 1.00 34.47 95 ALA A C 1
ATOM 763 O O . ALA A 1 95 ? -15.900 1.653 27.472 1.00 34.47 95 ALA A O 1
#

Foldseek 3Di:
DPDDPPPQPPPPPDPPPDPCPVVVVLLVVCCVPPPLLVVLVVLLVVLVVLLVVLVVDPDDDPVSVVVNSVSSVSNVVSVVVNVVVSVVVVVVVPD

Secondary structure (DSSP, 8-state):
---SSSSSS--------SSHHHHHHHHHHHHHH-HHHHHHHHHHHHHHHHHHHHHT-SS--HHHHHHHHHHHHHHHHHHHHHHHHHHHHHHTT--